Protein AF-A0A933ZC01-F1 (afdb_monomer_lite)

Secondary structure (DSSP, 8-state):
-----HHHHHHHTT--HHHHHHHHT--HHHHHHHHTTS----HHHHHHHHHHHHHHHHS-HHHHHHH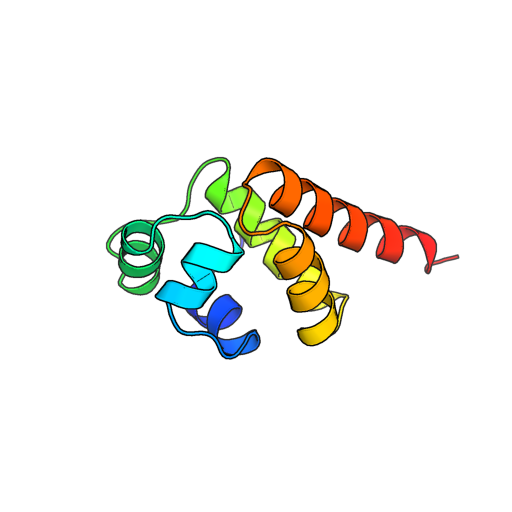HHHTTT-HHHHHHHHHHHHHHHHHS--

pLDDT: mean 90.74, std 13.8, range [39.75, 98.62]

Foldseek 3Di:
DPQLQLVVLQVLLVDDLVVVCQLQLHDSVVSVCSNVVVDHDDDLRVVLSVLSVVLVVQDRSVVLSVQSVVLRSDNVSSVVSSVVSVVVSVVVPD

Radius of gyration: 12.76 Å; chains: 1; bounding box: 34×29×30 Å

Sequence (94 aa):
MRSLTVKPLRSKLGMTQQAFASLLGISFVSVNKWENGGSTPTGLSAVLLALLESALHVHPPLHVVQALRSAGGDPLAVVRALTELERIHGQTRT

Structure (mmCIF, N/CA/C/O backbone):
data_AF-A0A933ZC01-F1
#
_entry.id   AF-A0A933ZC01-F1
#
loop_
_atom_site.group_PDB
_atom_site.id
_atom_site.type_symbol
_atom_site.label_atom_id
_atom_site.label_alt_id
_atom_site.label_comp_id
_atom_site.label_asym_id
_atom_site.label_entity_id
_atom_site.label_seq_id
_atom_site.pdbx_PDB_ins_code
_atom_site.Cartn_x
_atom_site.Cartn_y
_atom_site.Cartn_z
_atom_site.occupancy
_atom_site.B_iso_or_equiv
_atom_site.auth_seq_id
_atom_site.auth_comp_id
_atom_site.auth_asym_id
_atom_site.auth_atom_id
_atom_site.pdbx_PDB_model_num
ATOM 1 N N . MET A 1 1 ? 7.227 16.496 -0.724 1.00 39.75 1 MET A N 1
ATOM 2 C CA . MET A 1 1 ? 6.763 15.089 -0.759 1.00 39.75 1 MET A CA 1
ATOM 3 C C . MET A 1 1 ? 5.429 15.058 -1.484 1.00 39.75 1 MET A C 1
ATOM 5 O O . MET A 1 1 ? 4.550 15.822 -1.102 1.00 39.75 1 MET A O 1
ATOM 9 N N . ARG A 1 2 ? 5.291 14.273 -2.563 1.00 48.22 2 ARG A N 1
ATOM 10 C CA . ARG A 1 2 ? 3.993 14.090 -3.235 1.00 48.22 2 ARG A CA 1
ATOM 11 C C . ARG A 1 2 ? 3.035 13.431 -2.240 1.00 48.22 2 ARG A C 1
ATOM 13 O O . ARG A 1 2 ? 3.393 12.437 -1.619 1.00 48.22 2 ARG A O 1
ATOM 20 N N . SER A 1 3 ? 1.860 14.021 -2.045 1.00 49.44 3 SER A N 1
ATOM 21 C CA . SER A 1 3 ? 0.799 13.413 -1.242 1.00 49.44 3 SER A CA 1
ATOM 22 C C . SER A 1 3 ? 0.327 12.148 -1.961 1.00 49.44 3 SER A C 1
ATOM 24 O O . SER A 1 3 ? -0.337 12.231 -2.994 1.00 49.44 3 SER A O 1
ATOM 26 N N . LEU A 1 4 ? 0.740 10.983 -1.458 1.00 61.88 4 LEU A N 1
ATOM 27 C CA . LEU A 1 4 ? 0.333 9.681 -1.976 1.00 61.88 4 LEU A CA 1
ATOM 28 C C . LEU A 1 4 ? -1.113 9.435 -1.568 1.00 61.88 4 LEU A C 1
ATOM 30 O O . LEU A 1 4 ? -1.408 8.967 -0.468 1.00 61.88 4 LEU A O 1
ATOM 34 N N . THR A 1 5 ? -2.038 9.776 -2.454 1.00 84.12 5 THR A N 1
ATOM 35 C CA . THR A 1 5 ? -3.438 9.420 -2.249 1.00 84.12 5 THR A CA 1
ATOM 36 C C . THR A 1 5 ? -3.584 7.908 -2.458 1.00 84.12 5 THR A C 1
ATOM 38 O O . THR A 1 5 ? -3.333 7.373 -3.536 1.00 84.12 5 THR A O 1
ATOM 41 N N . VAL A 1 6 ? -3.967 7.193 -1.395 1.00 95.31 6 VAL A N 1
ATOM 42 C CA . VAL A 1 6 ? -4.067 5.719 -1.391 1.00 95.31 6 VAL A CA 1
ATOM 43 C C . VAL A 1 6 ? -5.134 5.228 -2.376 1.00 95.31 6 VAL A C 1
ATOM 45 O O . VAL A 1 6 ? -4.935 4.248 -3.093 1.00 95.31 6 VAL A O 1
ATOM 48 N N . LYS A 1 7 ? -6.249 5.962 -2.468 1.00 96.56 7 LYS A N 1
ATOM 49 C CA . LYS A 1 7 ? -7.406 5.601 -3.293 1.00 96.56 7 LYS A CA 1
ATOM 50 C C . LYS A 1 7 ? -7.075 5.507 -4.792 1.00 96.56 7 LYS A C 1
ATOM 52 O O . LYS A 1 7 ? -7.433 4.494 -5.384 1.00 96.56 7 LYS A O 1
ATOM 57 N N . PRO A 1 8 ? -6.383 6.472 -5.430 1.00 95.81 8 PRO A N 1
ATOM 58 C CA . PRO A 1 8 ? -5.939 6.321 -6.818 1.00 95.81 8 PRO A CA 1
ATOM 59 C C . PRO A 1 8 ? -5.037 5.114 -7.079 1.00 95.81 8 PRO A C 1
ATOM 61 O O . PRO A 1 8 ? -5.266 4.411 -8.064 1.00 95.81 8 PRO A O 1
ATOM 64 N N . LEU A 1 9 ? -4.069 4.825 -6.198 1.00 96.19 9 LEU A N 1
ATOM 65 C CA . LEU A 1 9 ? -3.215 3.635 -6.329 1.00 96.19 9 LEU A CA 1
ATOM 66 C C . LEU A 1 9 ? -4.059 2.361 -6.307 1.00 96.19 9 LEU A C 1
ATOM 68 O O . LEU A 1 9 ? -3.953 1.525 -7.204 1.00 96.19 9 LEU A O 1
ATOM 72 N N . ARG A 1 10 ? -4.968 2.251 -5.333 1.00 97.75 10 ARG A N 1
ATOM 73 C CA . ARG A 1 10 ? -5.901 1.127 -5.238 1.00 97.75 10 ARG A CA 1
ATOM 74 C C . ARG A 1 10 ? -6.809 1.013 -6.465 1.00 97.75 10 ARG A C 1
ATOM 76 O O . ARG A 1 10 ? -6.997 -0.088 -6.981 1.00 97.75 10 ARG A O 1
ATOM 83 N N . SER A 1 11 ? -7.377 2.124 -6.935 1.00 96.94 11 SER A N 1
ATOM 84 C CA . SER A 1 11 ? -8.263 2.143 -8.105 1.00 96.94 11 SER A CA 1
ATOM 85 C C . SER A 1 11 ? -7.539 1.707 -9.377 1.00 96.94 11 SER A C 1
ATOM 87 O O . SER A 1 11 ? -8.118 0.971 -10.170 1.00 96.94 11 SER A O 1
ATOM 89 N N . LYS A 1 12 ? -6.262 2.078 -9.549 1.00 96.12 12 LYS A N 1
ATOM 90 C CA . LYS A 1 12 ? -5.426 1.622 -10.673 1.00 96.12 12 LYS A CA 1
ATOM 91 C C . LYS A 1 12 ? -5.235 0.099 -10.686 1.00 96.12 12 LYS A C 1
ATOM 93 O O . LYS A 1 12 ? -5.040 -0.480 -11.750 1.00 96.12 12 LYS A O 1
ATOM 98 N N . LEU A 1 13 ? -5.323 -0.543 -9.522 1.00 96.69 13 LEU A N 1
ATOM 99 C CA . LEU A 1 13 ? -5.289 -1.999 -9.377 1.00 96.69 13 LEU A CA 1
ATOM 100 C C . LEU A 1 13 ? -6.675 -2.664 -9.478 1.00 96.69 13 LEU A C 1
ATOM 102 O O . LEU A 1 13 ? -6.752 -3.890 -9.456 1.00 96.69 13 LEU A O 1
ATOM 106 N N . GLY A 1 14 ? -7.7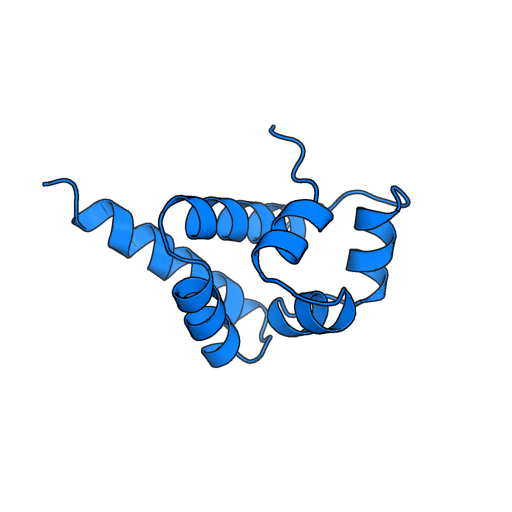66 -1.893 -9.556 1.00 97.06 14 GLY A N 1
ATOM 107 C CA . GLY A 1 14 ? -9.133 -2.421 -9.631 1.00 97.06 14 GLY A CA 1
ATOM 108 C C . GLY A 1 14 ? -9.608 -3.127 -8.355 1.00 97.06 14 GLY A C 1
ATOM 109 O O . GLY A 1 14 ? -10.423 -4.042 -8.427 1.00 97.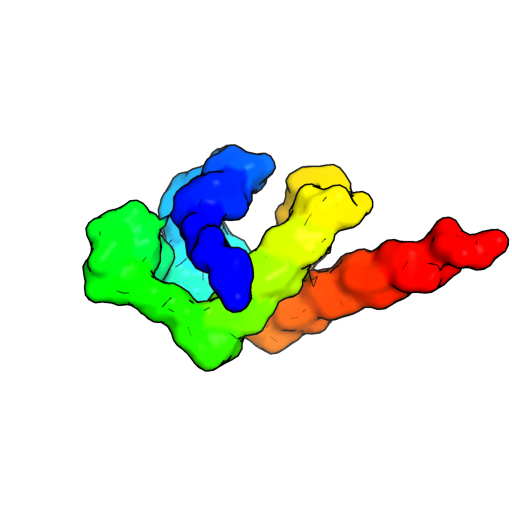06 14 GLY A O 1
ATOM 110 N N . MET A 1 15 ? -9.082 -2.750 -7.184 1.00 98.00 15 MET A N 1
ATOM 111 C CA . MET A 1 15 ? -9.299 -3.489 -5.933 1.00 98.00 15 MET A CA 1
ATOM 112 C C . MET A 1 15 ? -10.264 -2.802 -4.967 1.00 98.00 15 MET A C 1
ATOM 114 O O . MET A 1 15 ? -10.331 -1.572 -4.880 1.00 98.00 15 MET A O 1
ATOM 118 N N . THR A 1 16 ? -10.959 -3.608 -4.160 1.00 98.56 16 THR A N 1
ATOM 119 C CA . THR A 1 16 ? -11.628 -3.131 -2.940 1.00 98.56 16 THR A CA 1
ATOM 120 C C . THR A 1 16 ? -10.592 -2.729 -1.888 1.00 98.56 16 THR A C 1
ATOM 122 O O . THR A 1 16 ? -9.426 -3.124 -1.964 1.00 98.56 16 THR A O 1
ATOM 125 N N . GLN A 1 17 ? -10.998 -1.945 -0.884 1.00 98.62 17 GLN A N 1
ATOM 126 C CA . GLN A 1 17 ? -10.114 -1.577 0.231 1.00 98.62 17 GLN A CA 1
ATOM 127 C C . GLN A 1 17 ? -9.577 -2.820 0.961 1.00 98.62 17 GLN A C 1
ATOM 129 O O . GLN A 1 17 ? -8.396 -2.865 1.289 1.00 98.62 17 GLN A O 1
ATOM 134 N N . GLN A 1 18 ? -10.415 -3.845 1.168 1.00 98.50 18 GLN A N 1
ATOM 135 C CA . GLN A 1 18 ? -10.020 -5.099 1.817 1.00 98.50 18 GLN A CA 1
ATOM 136 C C . GLN A 1 18 ? -8.993 -5.877 0.987 1.00 98.50 18 GLN A C 1
ATOM 138 O O . GLN A 1 18 ? -7.984 -6.322 1.529 1.00 98.50 18 GLN A O 1
ATOM 143 N N . ALA A 1 19 ? -9.220 -6.015 -0.324 1.00 98.38 19 ALA A N 1
ATOM 144 C CA . ALA A 1 19 ? -8.290 -6.718 -1.205 1.00 98.38 19 ALA A CA 1
ATOM 145 C C . ALA A 1 19 ? -6.934 -6.002 -1.274 1.00 98.38 19 ALA A C 1
ATOM 147 O O . ALA A 1 19 ? -5.893 -6.647 -1.211 1.00 98.38 19 ALA A O 1
ATOM 148 N N . PHE A 1 20 ? -6.948 -4.669 -1.333 1.00 98.50 20 PHE A N 1
ATOM 149 C CA . PHE A 1 20 ? -5.738 -3.851 -1.319 1.00 98.50 20 PHE A CA 1
ATOM 150 C C . PHE A 1 20 ? -4.962 -3.977 -0.005 1.00 98.50 20 PHE A C 1
ATOM 152 O O . PHE A 1 20 ? -3.751 -4.174 -0.016 1.00 98.50 20 PHE A O 1
ATOM 159 N N . ALA A 1 21 ? -5.667 -3.920 1.126 1.00 98.31 21 ALA A N 1
ATOM 160 C CA . ALA A 1 21 ? -5.084 -4.097 2.450 1.00 98.31 21 ALA A CA 1
ATOM 161 C C . ALA A 1 21 ? -4.406 -5.471 2.581 1.00 98.31 21 ALA A C 1
ATOM 163 O O . ALA A 1 21 ? -3.228 -5.551 2.926 1.00 98.31 21 ALA A O 1
ATOM 164 N N . SER A 1 22 ? -5.120 -6.537 2.202 1.00 98.25 22 SER A N 1
ATOM 165 C CA . SER A 1 22 ? -4.596 -7.905 2.221 1.00 98.25 22 SER A CA 1
ATOM 166 C C . SER A 1 22 ? -3.396 -8.087 1.294 1.00 98.25 22 SER A C 1
ATOM 168 O O . SER A 1 22 ? -2.457 -8.781 1.666 1.00 98.25 22 SER A O 1
ATOM 170 N N . LEU A 1 23 ? -3.410 -7.477 0.106 1.00 98.12 23 LEU A N 1
ATOM 171 C CA . LEU A 1 23 ? -2.307 -7.577 -0.850 1.00 98.12 23 LEU A CA 1
ATOM 172 C C . LEU A 1 23 ? -1.013 -6.967 -0.298 1.00 98.12 23 LEU A C 1
ATOM 174 O O . LEU A 1 23 ? 0.069 -7.479 -0.565 1.00 98.12 23 LEU A O 1
ATOM 178 N N . LEU A 1 24 ? -1.130 -5.870 0.451 1.00 97.50 24 LEU A N 1
ATOM 179 C CA . LEU A 1 24 ? 0.010 -5.129 0.989 1.00 97.50 24 LEU A CA 1
ATOM 180 C C . LEU A 1 24 ? 0.427 -5.561 2.400 1.00 97.50 24 LEU A C 1
ATOM 182 O O . LEU A 1 24 ? 1.391 -5.010 2.927 1.00 97.50 24 LEU A O 1
ATOM 186 N N . GLY A 1 25 ? -0.297 -6.486 3.036 1.00 97.06 25 GLY A N 1
ATOM 187 C CA . GLY A 1 25 ? -0.047 -6.849 4.435 1.00 97.06 25 GLY A CA 1
ATOM 188 C C . GLY A 1 25 ? -0.386 -5.731 5.426 1.00 97.06 25 GLY A C 1
ATOM 189 O O . GLY A 1 25 ? 0.229 -5.622 6.485 1.00 97.06 25 GLY A O 1
ATOM 190 N N . ILE A 1 26 ? -1.341 -4.861 5.081 1.00 96.88 26 ILE A N 1
ATOM 191 C CA . ILE A 1 26 ? -1.776 -3.726 5.906 1.00 96.88 26 ILE A CA 1
ATOM 192 C C . ILE A 1 26 ? -3.183 -4.003 6.441 1.00 96.88 26 ILE A C 1
ATOM 194 O O . ILE A 1 26 ? -3.988 -4.678 5.804 1.00 96.88 26 ILE A O 1
ATOM 198 N N . SER A 1 27 ? -3.526 -3.448 7.605 1.00 97.88 27 SER A N 1
ATOM 199 C CA . SER A 1 27 ? -4.897 -3.538 8.112 1.00 97.88 27 SER A CA 1
ATOM 200 C C . SER A 1 27 ? -5.894 -2.777 7.222 1.00 97.88 27 SER A C 1
ATOM 202 O O . SER A 1 27 ? -5.634 -1.658 6.770 1.00 97.88 27 SER A O 1
ATOM 204 N N . PHE A 1 28 ? -7.088 -3.346 7.036 1.00 98.25 28 PHE A N 1
ATOM 205 C CA . PHE A 1 28 ? -8.201 -2.665 6.363 1.00 98.25 28 PHE A CA 1
ATOM 206 C C . PHE A 1 28 ? -8.547 -1.322 7.027 1.00 98.25 28 PHE A C 1
ATOM 208 O O . PHE A 1 28 ? -8.807 -0.341 6.334 1.00 98.25 28 PHE A O 1
ATOM 215 N N . VAL A 1 29 ? -8.495 -1.257 8.364 1.00 98.31 29 VAL A N 1
ATOM 216 C CA . VAL A 1 29 ? -8.784 -0.038 9.138 1.00 98.31 29 VAL A CA 1
ATOM 217 C C . VAL A 1 29 ? -7.830 1.095 8.760 1.00 98.31 29 VAL A C 1
ATOM 219 O O . VAL A 1 29 ? -8.270 2.234 8.612 1.00 98.31 29 VAL A O 1
ATOM 222 N N . SER A 1 30 ? -6.543 0.796 8.558 1.00 97.38 30 SER A N 1
ATOM 223 C CA . SER A 1 30 ? -5.559 1.789 8.115 1.00 97.38 30 SER A CA 1
ATOM 224 C C . SER A 1 30 ? -5.902 2.328 6.727 1.00 97.38 30 SER A C 1
ATOM 226 O O . SER A 1 30 ? -5.988 3.541 6.556 1.00 97.38 30 SER A O 1
ATOM 228 N N . VAL A 1 31 ? -6.177 1.443 5.761 1.00 98.00 31 VAL A N 1
ATOM 229 C CA . VAL A 1 31 ? -6.561 1.838 4.393 1.00 98.00 31 VAL A CA 1
ATOM 230 C C . VAL A 1 31 ? -7.826 2.696 4.409 1.00 98.00 31 VAL A C 1
ATOM 232 O O . VAL A 1 31 ? -7.865 3.746 3.772 1.00 98.00 31 VAL A O 1
ATOM 235 N N . ASN A 1 32 ? -8.838 2.299 5.181 1.00 98.06 32 ASN A N 1
ATOM 236 C CA . ASN A 1 32 ? -10.077 3.055 5.318 1.00 98.06 32 ASN A CA 1
ATOM 237 C C . ASN A 1 32 ? -9.837 4.466 5.883 1.00 98.06 32 ASN A C 1
ATOM 239 O O . ASN A 1 32 ? -10.322 5.441 5.311 1.00 98.06 32 ASN A O 1
ATOM 243 N N . LYS A 1 33 ? -9.051 4.591 6.963 1.00 97.25 33 LYS A N 1
ATOM 244 C CA . LYS A 1 33 ? -8.709 5.896 7.552 1.00 97.25 33 LYS A CA 1
ATOM 245 C C . LYS A 1 33 ? -7.941 6.778 6.574 1.00 97.25 33 LYS A C 1
ATOM 247 O O . LYS A 1 33 ? -8.278 7.951 6.453 1.00 97.25 33 LYS A O 1
ATOM 252 N N . TRP A 1 34 ? -6.957 6.231 5.863 1.00 97.12 34 TRP A N 1
ATOM 253 C CA . TRP A 1 34 ? -6.172 6.994 4.891 1.00 97.12 34 TRP A CA 1
ATOM 254 C C . TRP A 1 34 ? -7.015 7.494 3.721 1.00 97.12 34 TRP A C 1
ATOM 256 O O . TRP A 1 34 ? -6.873 8.639 3.303 1.00 97.12 34 TRP A O 1
ATOM 266 N N . GLU A 1 35 ? -7.919 6.662 3.203 1.00 97.00 35 GLU A N 1
ATOM 267 C CA . GLU A 1 35 ? -8.784 7.055 2.087 1.00 97.00 35 GLU A CA 1
ATOM 268 C C . GLU A 1 35 ? -9.887 8.044 2.482 1.00 97.00 35 GLU A C 1
ATOM 270 O O . GLU A 1 35 ? -10.344 8.797 1.624 1.00 97.00 35 GLU A O 1
ATOM 275 N N . ASN A 1 36 ? -10.285 8.066 3.757 1.00 95.88 36 ASN A N 1
ATOM 276 C CA . ASN A 1 36 ? -11.315 8.963 4.290 1.00 95.88 36 ASN A CA 1
ATOM 277 C C . ASN A 1 36 ? -10.741 10.190 5.026 1.00 95.88 36 ASN A C 1
ATOM 279 O O . ASN A 1 36 ? -11.495 10.934 5.645 1.00 95.88 36 ASN A O 1
ATOM 283 N N . GLY A 1 37 ? -9.420 10.401 4.996 1.00 93.12 37 GLY A N 1
ATOM 284 C CA . GLY A 1 37 ? -8.766 11.550 5.637 1.00 93.12 37 GLY A CA 1
ATOM 285 C C . GLY A 1 37 ? -8.679 11.484 7.168 1.00 93.12 37 GLY A C 1
ATOM 286 O O . GLY A 1 37 ? -8.346 12.480 7.801 1.00 93.12 37 GLY A O 1
ATOM 287 N N . GLY A 1 38 ? -8.949 10.326 7.779 1.00 93.44 38 GLY A N 1
ATOM 288 C CA . GLY A 1 38 ? -8.838 10.129 9.228 1.00 93.44 38 GLY A CA 1
ATOM 289 C C . GLY A 1 38 ? -7.392 10.067 9.737 1.00 93.44 38 GLY A C 1
ATOM 290 O O . GLY A 1 38 ? -7.142 10.312 10.913 1.00 93.44 38 GLY A O 1
ATOM 291 N N . SER A 1 39 ? -6.438 9.726 8.870 1.00 94.62 39 SER A N 1
ATOM 292 C CA . SER A 1 39 ? -4.996 9.831 9.123 1.00 94.62 39 SER A CA 1
ATOM 293 C C . SER A 1 39 ? -4.222 9.789 7.805 1.00 94.62 39 SER A C 1
ATOM 295 O O . SER A 1 39 ? -4.802 9.548 6.746 1.00 94.62 39 SER A O 1
ATOM 297 N N . THR A 1 40 ? -2.906 9.987 7.854 1.00 93.50 40 THR A N 1
ATOM 298 C CA . THR A 1 40 ? -2.011 9.794 6.706 1.00 93.50 40 THR A CA 1
ATOM 299 C C . THR A 1 40 ? -1.084 8.595 6.932 1.00 93.50 40 THR A C 1
ATOM 301 O O . THR A 1 40 ? -0.783 8.257 8.082 1.00 93.50 40 THR A O 1
ATOM 304 N N . PRO A 1 41 ? -0.636 7.908 5.864 1.00 95.12 41 PRO A N 1
ATOM 305 C CA . PRO A 1 41 ? 0.393 6.884 5.985 1.00 95.12 41 PRO A CA 1
ATOM 306 C C . PRO A 1 41 ? 1.702 7.495 6.495 1.00 95.12 41 PRO A C 1
ATOM 308 O O . PRO A 1 41 ? 2.128 8.548 6.022 1.00 95.12 41 PRO A O 1
ATOM 311 N N . THR A 1 42 ? 2.367 6.817 7.427 1.00 94.25 42 THR A N 1
ATOM 312 C CA . THR A 1 42 ? 3.665 7.228 7.983 1.00 94.25 42 THR A CA 1
ATOM 313 C C . THR A 1 42 ? 4.623 6.038 8.053 1.00 94.25 42 THR A C 1
ATOM 315 O O . THR A 1 42 ? 4.225 4.891 7.824 1.00 94.25 42 THR A O 1
ATOM 318 N N . GLY A 1 43 ? 5.906 6.305 8.325 1.00 93.81 43 GLY A N 1
ATOM 319 C CA . GLY A 1 43 ? 6.931 5.272 8.496 1.00 93.81 43 GLY A CA 1
ATOM 320 C C . GLY A 1 43 ? 6.992 4.287 7.324 1.00 93.81 43 GLY A C 1
ATOM 321 O O . GLY A 1 43 ? 6.970 4.689 6.159 1.00 93.81 43 GLY A O 1
ATOM 322 N N . LEU A 1 44 ? 7.024 2.988 7.636 1.00 91.75 44 LEU A N 1
ATOM 323 C CA . LEU A 1 44 ? 7.100 1.917 6.636 1.00 91.75 44 LEU A CA 1
ATOM 324 C C . LEU A 1 44 ? 5.914 1.904 5.666 1.00 91.75 44 LEU A C 1
ATOM 326 O O . LEU A 1 44 ? 6.103 1.601 4.494 1.00 91.75 44 LEU A O 1
ATOM 330 N N . SER A 1 45 ? 4.707 2.270 6.106 1.00 94.50 45 SER A N 1
ATOM 331 C CA . SER A 1 45 ? 3.545 2.312 5.210 1.00 94.50 45 SER A CA 1
ATOM 332 C C . SER A 1 45 ? 3.670 3.410 4.155 1.00 94.50 45 SER A C 1
ATOM 334 O O . SER A 1 45 ? 3.282 3.198 3.010 1.00 94.50 45 SER A O 1
ATOM 336 N N . ALA A 1 46 ? 4.239 4.566 4.512 1.00 95.06 46 ALA A N 1
ATOM 337 C CA . ALA A 1 46 ? 4.505 5.630 3.545 1.00 95.06 46 ALA A CA 1
ATOM 338 C C . ALA A 1 46 ? 5.556 5.201 2.509 1.00 95.06 46 ALA A C 1
ATOM 340 O O . ALA A 1 46 ? 5.361 5.420 1.316 1.00 95.06 46 ALA A O 1
ATOM 341 N N . VAL A 1 47 ? 6.630 4.542 2.959 1.00 93.88 47 VAL A N 1
ATOM 342 C CA . VAL A 1 47 ? 7.670 3.992 2.073 1.00 93.88 47 VAL A CA 1
ATOM 343 C C . VAL A 1 47 ? 7.085 2.938 1.136 1.00 93.88 47 VAL A C 1
ATOM 345 O O . VAL A 1 47 ? 7.290 3.005 -0.071 1.00 93.88 47 VAL A O 1
ATOM 348 N N . LEU A 1 48 ? 6.299 2.005 1.671 1.00 95.38 48 LEU A N 1
ATOM 349 C CA . LEU A 1 48 ? 5.651 0.953 0.896 1.00 95.38 48 LEU A CA 1
ATOM 350 C C . LEU A 1 48 ? 4.743 1.514 -0.209 1.00 95.38 48 LEU A C 1
ATOM 352 O O . LEU A 1 48 ? 4.789 1.052 -1.346 1.00 95.38 48 LEU A O 1
ATOM 356 N N . LEU A 1 49 ? 3.938 2.533 0.103 1.00 96.00 49 LEU A N 1
ATOM 357 C CA . LEU A 1 49 ? 3.073 3.181 -0.885 1.00 96.00 49 LEU A CA 1
ATOM 358 C C . LEU A 1 49 ? 3.871 3.946 -1.948 1.00 96.00 49 LEU A C 1
ATOM 360 O O . LEU A 1 49 ? 3.448 3.977 -3.102 1.00 96.00 49 LEU A O 1
ATOM 364 N N . ALA A 1 50 ? 5.021 4.523 -1.587 1.00 94.31 50 ALA A N 1
ATOM 365 C CA . ALA A 1 50 ? 5.917 5.171 -2.543 1.00 94.31 50 ALA A CA 1
ATOM 366 C C . ALA A 1 50 ? 6.547 4.151 -3.506 1.00 94.31 50 ALA A C 1
ATOM 368 O O . ALA A 1 50 ? 6.539 4.370 -4.716 1.00 94.31 50 ALA A O 1
ATOM 369 N N . LEU A 1 51 ? 7.016 3.011 -2.984 1.00 94.69 51 LEU A N 1
ATOM 370 C CA . LEU A 1 51 ? 7.526 1.898 -3.793 1.00 94.69 51 LEU A CA 1
ATOM 371 C C . LEU A 1 51 ? 6.445 1.352 -4.734 1.00 94.69 51 LEU A C 1
ATOM 373 O O 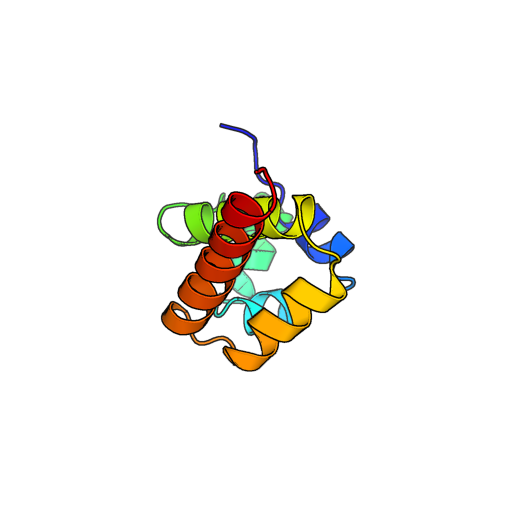. LEU A 1 51 ? 6.707 1.082 -5.902 1.00 94.69 51 LEU A O 1
ATOM 377 N N . LEU A 1 52 ? 5.207 1.227 -4.248 1.00 96.00 52 LEU A N 1
ATOM 378 C CA . LEU A 1 52 ? 4.078 0.806 -5.072 1.00 96.00 52 LEU A CA 1
ATOM 379 C C . LEU A 1 52 ? 3.768 1.814 -6.188 1.00 96.00 52 LEU A C 1
ATOM 381 O O . LEU A 1 52 ? 3.541 1.406 -7.326 1.00 96.00 52 LEU A O 1
ATOM 385 N N . GLU A 1 53 ? 3.739 3.115 -5.880 1.00 95.81 53 GLU A N 1
ATOM 386 C CA . GLU A 1 53 ? 3.536 4.165 -6.887 1.00 95.81 53 GLU A CA 1
ATOM 387 C C . GLU A 1 53 ? 4.626 4.108 -7.964 1.00 95.81 53 GLU A C 1
ATOM 389 O O . GLU A 1 53 ? 4.308 4.101 -9.155 1.00 95.81 53 GLU A O 1
ATOM 394 N N . SER A 1 54 ? 5.887 4.011 -7.539 1.00 93.62 54 SER A N 1
ATOM 395 C CA . SER A 1 54 ? 7.057 3.880 -8.409 1.00 93.62 54 SER A CA 1
ATOM 396 C C . SER A 1 54 ? 6.943 2.650 -9.313 1.00 93.62 54 SER A C 1
ATOM 398 O O . SER A 1 54 ? 6.961 2.779 -10.538 1.00 93.62 54 SER A O 1
ATOM 400 N N . ALA A 1 55 ? 6.680 1.471 -8.742 1.00 94.31 55 ALA A N 1
ATOM 401 C CA . ALA A 1 55 ? 6.488 0.237 -9.500 1.00 94.31 55 ALA A CA 1
ATOM 402 C C . ALA A 1 55 ? 5.341 0.349 -10.521 1.00 94.31 55 ALA A C 1
ATOM 404 O O . ALA A 1 55 ? 5.485 -0.088 -11.659 1.00 94.31 55 ALA A O 1
ATOM 405 N N . LEU A 1 56 ? 4.219 0.981 -10.158 1.00 94.19 56 LEU A N 1
ATOM 406 C CA . LEU A 1 56 ? 3.088 1.208 -11.067 1.00 94.19 56 LEU A CA 1
ATOM 407 C C . LEU A 1 56 ? 3.353 2.272 -12.138 1.00 94.19 56 LEU A C 1
ATOM 409 O O . LEU A 1 56 ? 2.560 2.392 -13.079 1.00 94.19 56 LEU A O 1
ATOM 413 N N . HIS A 1 57 ? 4.392 3.089 -11.984 1.00 92.88 57 HIS A N 1
ATOM 414 C CA . HIS A 1 57 ? 4.823 4.030 -13.011 1.00 92.88 57 HIS A CA 1
ATOM 415 C C . HIS A 1 57 ? 5.604 3.324 -14.122 1.00 92.88 57 HIS A C 1
ATOM 417 O O . HIS A 1 57 ? 5.451 3.674 -15.289 1.00 92.88 57 HIS A O 1
ATOM 423 N N . VAL A 1 58 ? 6.407 2.322 -13.760 1.00 91.81 58 VAL A N 1
ATOM 424 C CA . VAL A 1 58 ? 7.329 1.648 -14.685 1.00 91.81 58 VAL A CA 1
ATOM 425 C C . VAL A 1 58 ? 6.810 0.309 -15.213 1.00 91.81 58 VAL A C 1
ATOM 427 O O . VAL A 1 58 ? 7.213 -0.107 -16.296 1.00 91.81 58 VAL A O 1
ATOM 430 N N . HIS A 1 59 ? 5.897 -0.348 -14.491 1.00 93.94 59 HIS A N 1
ATOM 431 C CA . HIS A 1 59 ? 5.366 -1.666 -14.840 1.00 93.94 59 HIS A CA 1
ATOM 432 C C . HIS A 1 59 ? 3.842 -1.649 -15.023 1.00 93.94 59 HIS A C 1
ATOM 434 O O . HIS A 1 59 ? 3.132 -0.914 -14.324 1.00 93.94 59 HIS A O 1
ATOM 440 N N . PRO A 1 60 ? 3.291 -2.503 -15.908 1.00 95.56 60 PRO A N 1
ATOM 441 C CA . PRO A 1 60 ? 1.848 -2.693 -16.019 1.00 95.56 60 PRO A CA 1
ATOM 442 C C . PRO A 1 60 ? 1.228 -3.171 -14.691 1.00 95.56 60 PRO A C 1
ATOM 444 O O . PRO A 1 60 ? 1.823 -4.020 -14.020 1.00 95.56 60 PRO A O 1
ATOM 447 N N . PRO A 1 61 ? 0.002 -2.734 -14.326 1.00 96.50 61 PRO A N 1
ATOM 448 C CA . PRO A 1 61 ? -0.638 -3.119 -13.064 1.00 96.50 61 PRO A CA 1
ATOM 449 C C . PRO A 1 61 ? -0.711 -4.629 -12.821 1.00 96.50 61 PRO A C 1
ATOM 451 O O . PRO A 1 61 ? -0.478 -5.078 -11.703 1.00 96.50 61 PRO A O 1
ATOM 454 N N . LEU A 1 62 ? -0.981 -5.426 -13.863 1.00 96.62 62 LEU A N 1
ATOM 455 C CA . LEU A 1 62 ? -1.040 -6.885 -13.737 1.00 96.62 62 LEU A CA 1
ATOM 456 C C . LEU A 1 62 ? 0.296 -7.493 -13.295 1.00 96.62 62 LEU A C 1
ATOM 458 O O . LEU A 1 62 ? 0.297 -8.405 -12.473 1.00 96.62 62 LEU A O 1
ATOM 462 N N . HIS A 1 63 ? 1.421 -6.961 -13.780 1.00 96.69 63 HIS A N 1
ATOM 463 C CA . HIS A 1 63 ? 2.748 -7.444 -13.406 1.00 96.69 63 HIS A CA 1
ATOM 464 C C . HIS A 1 63 ? 3.049 -7.156 -11.928 1.00 96.69 63 HIS A C 1
ATOM 466 O O . HIS A 1 63 ? 3.455 -8.050 -11.186 1.00 96.69 63 HIS A O 1
ATOM 472 N N . VAL A 1 64 ? 2.746 -5.936 -11.471 1.00 97.25 64 VAL A N 1
ATOM 473 C CA . VAL A 1 64 ? 2.895 -5.541 -10.060 1.00 97.25 64 VAL A CA 1
ATOM 474 C C . VAL A 1 64 ? 2.010 -6.403 -9.156 1.00 97.25 64 VAL A C 1
ATOM 476 O O . VAL A 1 64 ? 2.467 -6.919 -8.138 1.00 97.25 64 VAL A O 1
ATOM 479 N N . VAL A 1 65 ? 0.749 -6.619 -9.543 1.00 97.81 65 VAL A N 1
ATOM 480 C CA . VAL A 1 65 ? -0.188 -7.465 -8.787 1.00 97.81 65 VAL A CA 1
ATOM 481 C C . VAL A 1 65 ? 0.302 -8.906 -8.705 1.00 97.81 65 VAL A C 1
ATOM 483 O O . VAL A 1 65 ? 0.181 -9.516 -7.647 1.00 97.81 65 VAL A O 1
ATOM 486 N N . GLN A 1 66 ? 0.856 -9.461 -9.782 1.00 97.69 66 GLN A N 1
ATOM 487 C CA . GLN A 1 66 ? 1.381 -10.824 -9.772 1.00 97.69 66 GLN A CA 1
ATOM 488 C C . GLN A 1 66 ? 2.567 -10.965 -8.811 1.00 97.69 66 GLN A C 1
ATOM 490 O O . GLN A 1 66 ? 2.586 -11.903 -8.016 1.00 97.69 66 GLN A O 1
ATOM 495 N N . ALA A 1 67 ? 3.497 -10.006 -8.813 1.00 96.88 67 ALA A N 1
ATOM 496 C CA . ALA A 1 67 ? 4.614 -9.985 -7.869 1.00 96.88 67 ALA A CA 1
ATOM 497 C C . ALA A 1 67 ? 4.132 -9.907 -6.408 1.00 96.88 67 ALA A C 1
ATOM 499 O O . ALA A 1 67 ? 4.573 -10.683 -5.561 1.00 96.88 67 ALA A O 1
ATOM 500 N N . LEU A 1 68 ? 3.170 -9.023 -6.122 1.00 97.56 68 LEU A N 1
ATOM 501 C CA . LEU A 1 68 ? 2.600 -8.866 -4.781 1.00 97.56 68 LEU A CA 1
ATOM 502 C C . LEU A 1 68 ? 1.791 -10.089 -4.325 1.00 97.56 68 LEU A C 1
ATOM 504 O O . LEU A 1 68 ? 1.840 -10.459 -3.155 1.00 97.56 68 LEU A O 1
ATOM 508 N N . ARG A 1 69 ? 1.068 -10.759 -5.231 1.00 97.19 69 ARG A N 1
ATOM 509 C CA . ARG A 1 69 ? 0.348 -12.002 -4.906 1.00 97.19 69 ARG A CA 1
ATOM 510 C C . ARG A 1 69 ? 1.303 -13.123 -4.509 1.00 97.19 69 ARG A C 1
ATOM 512 O O . ARG A 1 69 ? 1.000 -13.839 -3.561 1.00 97.19 69 ARG A O 1
ATOM 519 N N . SER A 1 70 ? 2.455 -13.235 -5.169 1.00 96.12 70 SER A N 1
ATOM 520 C CA . SER A 1 70 ? 3.502 -14.195 -4.791 1.00 96.12 70 SER A CA 1
ATOM 521 C C . SER A 1 70 ? 4.085 -13.924 -3.401 1.00 96.12 70 SER A C 1
ATOM 523 O O . SER A 1 70 ? 4.550 -14.854 -2.749 1.00 96.12 70 SER A O 1
ATOM 525 N N . ALA A 1 71 ? 4.034 -12.675 -2.924 1.00 96.06 71 ALA A N 1
ATOM 526 C CA . ALA A 1 71 ? 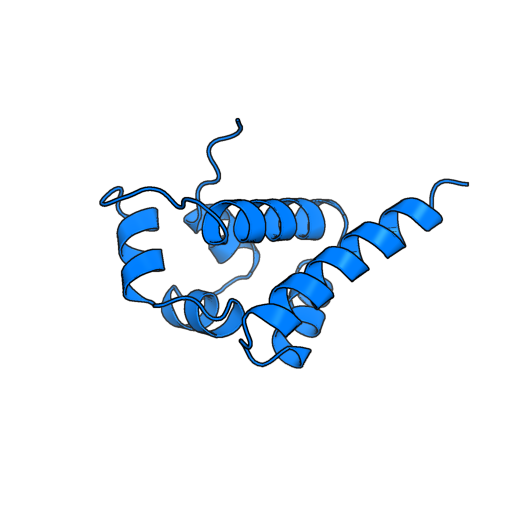4.429 -12.311 -1.564 1.00 96.06 71 ALA A CA 1
ATOM 527 C C . ALA A 1 71 ? 3.375 -12.670 -0.498 1.00 96.06 71 ALA A C 1
ATOM 529 O O . ALA A 1 71 ? 3.674 -12.627 0.692 1.00 96.06 71 ALA A O 1
ATOM 530 N N . GLY A 1 72 ? 2.141 -13.007 -0.891 1.00 94.94 72 GLY A N 1
ATOM 531 C CA . GLY A 1 72 ? 1.107 -13.503 0.026 1.00 94.94 72 GLY A CA 1
ATOM 532 C C . GLY A 1 72 ? 0.661 -12.518 1.114 1.00 94.94 72 GLY A C 1
ATOM 533 O O . GLY A 1 72 ? 0.081 -12.946 2.106 1.00 94.94 72 GLY A O 1
ATOM 534 N N . GLY A 1 73 ? 0.933 -11.218 0.955 1.00 93.38 73 GLY A N 1
ATOM 535 C CA . GLY A 1 73 ? 0.651 -10.207 1.979 1.00 93.38 73 GLY A CA 1
ATOM 536 C C . GLY A 1 73 ? 1.620 -10.216 3.168 1.00 93.38 73 GLY A C 1
ATOM 537 O O . GLY A 1 73 ? 1.373 -9.508 4.141 1.00 93.38 73 GLY A O 1
ATOM 538 N N . ASP A 1 74 ? 2.720 -10.976 3.114 1.00 96.31 74 ASP A N 1
ATOM 539 C CA . ASP A 1 74 ? 3.795 -10.865 4.104 1.00 96.31 74 ASP A CA 1
ATOM 540 C C . ASP A 1 74 ? 4.523 -9.513 3.940 1.00 96.31 74 ASP A C 1
ATOM 542 O O . ASP A 1 74 ? 5.015 -9.223 2.843 1.00 96.31 74 ASP A O 1
ATOM 546 N N . PRO A 1 75 ? 4.628 -8.670 4.988 1.00 92.75 75 PRO A N 1
ATOM 547 C CA . PRO A 1 75 ? 5.183 -7.324 4.853 1.00 92.75 75 PRO A CA 1
ATOM 548 C C . PRO A 1 75 ? 6.608 -7.283 4.291 1.00 92.75 75 PRO A C 1
ATOM 550 O O . PRO A 1 75 ? 6.927 -6.410 3.482 1.00 92.75 75 PRO A O 1
ATOM 553 N N . LEU A 1 76 ? 7.473 -8.222 4.691 1.00 94.44 76 LEU A N 1
ATOM 554 C CA . LEU A 1 76 ? 8.857 -8.247 4.223 1.00 94.44 76 LEU A CA 1
ATOM 555 C C . LEU A 1 76 ? 8.935 -8.714 2.766 1.00 94.44 76 LEU A C 1
ATOM 557 O O . LEU A 1 76 ? 9.641 -8.105 1.959 1.00 94.44 76 LEU A O 1
ATOM 561 N N . ALA A 1 77 ? 8.196 -9.762 2.406 1.00 96.69 77 ALA A N 1
ATOM 562 C CA . ALA A 1 77 ? 8.124 -10.257 1.038 1.00 96.69 77 ALA A CA 1
ATOM 563 C C . ALA A 1 77 ? 7.530 -9.212 0.083 1.00 96.69 77 ALA A C 1
ATOM 565 O O . ALA A 1 77 ? 8.032 -9.055 -1.030 1.00 96.69 77 ALA A O 1
ATOM 566 N N . VAL A 1 78 ? 6.523 -8.453 0.526 1.00 97.25 78 VAL A N 1
ATOM 567 C CA . VAL A 1 78 ? 5.916 -7.356 -0.240 1.00 97.25 78 VAL A CA 1
ATOM 568 C C . VAL A 1 78 ? 6.946 -6.267 -0.544 1.00 97.25 78 VAL A C 1
ATOM 570 O O . VAL A 1 78 ? 7.085 -5.862 -1.699 1.00 97.25 78 VAL A O 1
ATOM 573 N N . VAL A 1 79 ? 7.708 -5.821 0.461 1.00 95.50 79 VAL A N 1
ATOM 574 C CA . VAL A 1 79 ? 8.770 -4.822 0.254 1.00 95.50 79 VAL A CA 1
ATOM 575 C C . VAL A 1 79 ? 9.824 -5.353 -0.717 1.00 95.50 79 VAL A C 1
ATOM 577 O O . VAL A 1 79 ? 10.162 -4.665 -1.678 1.00 95.50 79 VAL A O 1
ATOM 580 N N . ARG A 1 80 ? 10.289 -6.596 -0.534 1.00 96.00 80 ARG A N 1
ATOM 581 C CA . ARG A 1 80 ? 11.272 -7.221 -1.435 1.00 96.00 80 ARG A CA 1
ATOM 582 C C . ARG A 1 80 ? 10.773 -7.299 -2.877 1.00 96.00 80 ARG A C 1
ATOM 584 O O . ARG A 1 80 ? 11.538 -7.003 -3.790 1.00 96.00 80 ARG A O 1
ATOM 591 N N . ALA A 1 81 ? 9.511 -7.677 -3.079 1.00 96.31 81 ALA A N 1
ATOM 592 C CA . ALA A 1 81 ? 8.910 -7.761 -4.404 1.00 96.31 81 ALA A CA 1
ATOM 593 C C . ALA A 1 81 ? 8.907 -6.396 -5.108 1.00 96.31 81 ALA A C 1
ATOM 595 O O . ALA A 1 81 ? 9.286 -6.305 -6.273 1.00 96.31 81 ALA A O 1
ATOM 596 N N . LEU A 1 82 ? 8.536 -5.328 -4.398 1.00 95.06 82 LEU A N 1
ATOM 597 C CA . LEU A 1 82 ? 8.515 -3.981 -4.968 1.00 95.06 82 LEU A CA 1
ATOM 598 C C . LEU A 1 82 ? 9.922 -3.442 -5.248 1.00 95.06 82 LEU A C 1
ATOM 600 O O . LEU A 1 82 ? 10.143 -2.865 -6.309 1.00 95.06 82 LEU A O 1
ATOM 604 N N . THR A 1 83 ? 10.887 -3.674 -4.357 1.00 93.94 83 THR A N 1
ATOM 605 C CA . THR A 1 83 ? 12.282 -3.267 -4.588 1.00 93.94 83 THR A CA 1
ATOM 606 C C . THR A 1 83 ? 12.901 -3.984 -5.792 1.00 93.94 83 THR A C 1
ATOM 608 O O . THR A 1 83 ? 13.640 -3.369 -6.557 1.00 93.94 83 THR A O 1
ATOM 611 N N . GLU A 1 84 ? 12.586 -5.264 -6.016 1.00 93.88 84 GLU A N 1
ATOM 612 C CA . GLU A 1 84 ? 13.097 -5.982 -7.191 1.00 93.88 84 GLU A CA 1
ATOM 613 C C . GLU A 1 84 ? 12.510 -5.434 -8.500 1.00 93.88 84 GLU A C 1
ATOM 615 O O . GLU A 1 84 ? 13.234 -5.278 -9.484 1.00 93.88 84 GLU A O 1
ATOM 620 N N . LEU A 1 85 ? 11.227 -5.054 -8.500 1.00 91.19 85 LEU A N 1
ATOM 621 C CA . LEU A 1 85 ? 10.603 -4.393 -9.649 1.00 91.19 85 LEU A CA 1
ATOM 622 C C . LEU A 1 85 ? 11.294 -3.065 -9.998 1.00 91.19 85 LEU A C 1
ATOM 624 O O . LEU A 1 85 ? 11.478 -2.766 -11.180 1.00 91.19 85 LEU A O 1
ATOM 628 N N . GLU A 1 86 ? 11.716 -2.284 -9.003 1.00 84.12 86 GLU A N 1
ATOM 629 C CA . GLU A 1 86 ? 12.496 -1.062 -9.241 1.00 84.12 86 GLU A CA 1
ATOM 630 C C . GLU A 1 86 ? 13.888 -1.363 -9.809 1.00 84.12 86 GLU A C 1
ATOM 632 O O . GLU A 1 86 ? 14.344 -0.697 -10.743 1.00 84.12 86 GLU A O 1
ATOM 637 N N . ARG A 1 87 ? 14.559 -2.398 -9.289 1.00 82.62 87 ARG A N 1
ATOM 638 C CA . ARG A 1 87 ? 15.911 -2.780 -9.715 1.00 82.62 87 ARG A CA 1
ATOM 639 C C . ARG A 1 87 ? 15.953 -3.225 -11.177 1.00 82.62 87 ARG A C 1
ATOM 641 O O . ARG A 1 87 ? 16.864 -2.826 -11.900 1.00 82.62 87 ARG A O 1
ATOM 648 N N . ILE A 1 88 ? 14.958 -3.998 -11.622 1.00 74.75 88 ILE A N 1
ATOM 649 C CA . ILE A 1 88 ? 14.843 -4.455 -13.018 1.00 74.75 88 ILE A CA 1
ATOM 650 C C . ILE A 1 88 ? 14.726 -3.258 -13.973 1.00 74.75 88 ILE A C 1
ATOM 652 O O . ILE A 1 88 ? 15.382 -3.238 -15.012 1.00 74.75 88 ILE A O 1
ATOM 656 N N . HIS A 1 89 ? 13.969 -2.221 -13.601 1.00 65.44 89 HIS A N 1
ATOM 657 C CA . HIS A 1 89 ? 13.826 -1.021 -14.430 1.00 65.44 89 HIS A CA 1
ATOM 658 C C . HIS A 1 89 ? 15.149 -0.251 -14.607 1.00 65.44 89 HIS A C 1
ATOM 660 O O . HIS A 1 89 ? 15.419 0.282 -15.683 1.00 65.44 89 HIS A O 1
ATOM 666 N N . GLY A 1 90 ? 16.005 -0.219 -13.580 1.00 60.81 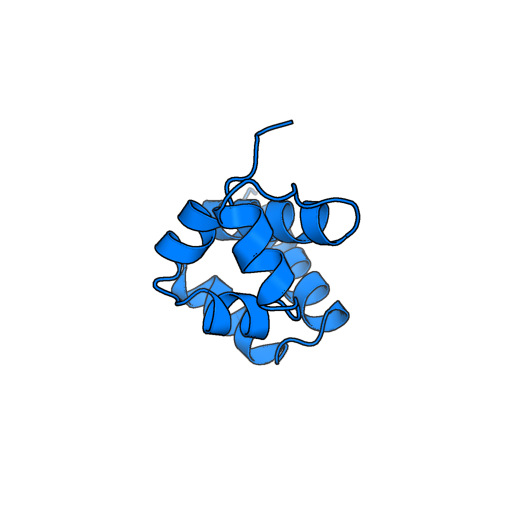90 GLY A N 1
ATOM 667 C CA . GLY A 1 90 ? 17.318 0.430 -13.650 1.00 60.81 90 GLY A CA 1
ATOM 668 C C . GLY A 1 90 ? 18.310 -0.243 -14.610 1.00 60.81 90 GLY A C 1
ATOM 669 O O . GLY A 1 90 ? 19.240 0.413 -15.069 1.00 60.81 90 GLY A O 1
ATOM 670 N N . GLN A 1 91 ? 18.110 -1.523 -14.944 1.00 58.12 91 GLN A N 1
ATOM 671 C CA . GLN A 1 91 ? 19.012 -2.295 -15.810 1.00 58.12 91 GLN A CA 1
ATOM 672 C C . GLN A 1 91 ? 18.663 -2.211 -17.305 1.00 58.12 91 GLN A C 1
ATOM 674 O O . GLN A 1 91 ? 19.490 -2.558 -18.137 1.00 58.12 91 GLN A O 1
ATOM 679 N N . THR A 1 92 ? 17.467 -1.738 -17.671 1.00 52.59 92 THR A N 1
ATOM 680 C CA . THR A 1 92 ? 17.016 -1.648 -19.078 1.00 52.59 92 THR A CA 1
ATOM 681 C C . THR A 1 92 ? 17.362 -0.302 -19.744 1.00 52.59 92 THR A C 1
ATOM 683 O O . THR A 1 92 ? 16.936 -0.033 -20.861 1.00 52.59 92 THR A O 1
ATOM 686 N N . ARG A 1 93 ? 18.111 0.578 -19.064 1.00 51.50 93 ARG A N 1
ATOM 687 C CA . ARG A 1 93 ? 18.473 1.939 -19.518 1.00 51.50 93 ARG A CA 1
ATOM 688 C C . ARG A 1 93 ? 19.933 2.082 -19.997 1.00 51.50 93 ARG A C 1
ATOM 690 O O . ARG A 1 93 ? 20.500 3.168 -19.897 1.00 51.50 93 ARG A O 1
ATOM 697 N N . THR A 1 94 ? 20.521 1.011 -20.521 1.00 40.56 94 THR A N 1
ATOM 698 C CA . THR A 1 94 ? 21.826 0.984 -21.219 1.00 40.56 94 THR A CA 1
ATOM 699 C C . THR A 1 94 ? 21.629 0.540 -22.651 1.00 40.56 94 THR A C 1
ATOM 701 O O . THR A 1 94 ? 22.202 1.193 -23.545 1.00 40.56 94 THR A O 1
#